Protein AF-A0A2D6F3I8-F1 (afdb_monomer_lite)

pLDDT: mean 81.07, std 12.19, range [37.97, 93.62]

Foldseek 3Di:
DDDDDDLLVVLLVQAAPCSPPDDPVLVVVQSVLSVVVCVVPVDSVLSVPQDDPHHDNGSCVCVDPVNVVSSVVSVVVVVDPDDPPPPDPDDPDDDDPPPDDPDDQPDPVSVVPPDDDDD

Sequence (119 aa):
MKRKKNKYHFLVEKFIKEPKKLKPKDWARETKIAQKLYAKYDSERFWRASLLDFKLNSLAWFLSEEGLEFLETNFLILKLKLPRQKKIKLENRTFGREIKFKKKPKTTLDFLNDKDTVE

Structure (mmCIF, N/CA/C/O backbone):
data_AF-A0A2D6F3I8-F1
#
_entry.id   AF-A0A2D6F3I8-F1
#
loop_
_atom_site.group_PDB
_atom_site.id
_atom_site.type_symbol
_atom_site.label_atom_id
_atom_site.label_alt_id
_atom_site.label_comp_id
_atom_site.label_asym_id
_atom_site.label_entity_id
_atom_site.label_seq_id
_atom_site.pdbx_PDB_ins_code
_atom_site.Cartn_x
_atom_site.Cartn_y
_atom_site.Cartn_z
_atom_site.occupancy
_atom_site.B_iso_or_equiv
_atom_site.auth_seq_id
_atom_site.auth_comp_id
_atom_site.auth_asym_id
_atom_site.auth_atom_id
_atom_site.pdbx_PDB_model_num
ATOM 1 N N . MET A 1 1 ? 17.233 -16.867 15.782 1.00 38.75 1 MET A N 1
ATOM 2 C CA . MET A 1 1 ? 15.895 -16.342 16.152 1.00 38.75 1 MET A CA 1
ATOM 3 C C . MET A 1 1 ? 15.363 -15.428 15.049 1.00 38.75 1 MET A C 1
ATOM 5 O O . MET A 1 1 ? 15.998 -14.423 14.756 1.00 38.75 1 MET A O 1
ATOM 9 N N . LYS A 1 2 ? 14.232 -15.761 14.407 1.00 48.50 2 LYS A N 1
ATOM 10 C CA . LYS A 1 2 ? 13.573 -14.857 13.443 1.00 48.50 2 LYS A CA 1
ATOM 11 C C . LYS A 1 2 ? 12.793 -13.791 14.224 1.00 48.50 2 LYS A C 1
ATOM 13 O O . LYS A 1 2 ? 11.944 -14.138 15.039 1.00 48.50 2 LYS A O 1
ATOM 18 N N . ARG A 1 3 ? 13.100 -12.505 14.014 1.00 59.09 3 ARG A N 1
ATOM 19 C CA . ARG A 1 3 ? 12.396 -11.383 14.663 1.00 59.09 3 ARG A CA 1
ATOM 20 C C . ARG A 1 3 ? 10.920 -11.373 14.245 1.00 59.09 3 ARG A C 1
ATOM 22 O O . ARG A 1 3 ? 10.607 -11.596 13.077 1.00 59.09 3 ARG A O 1
ATOM 29 N N . LYS A 1 4 ? 10.021 -11.102 15.195 1.00 63.00 4 LYS A N 1
ATOM 30 C CA . LYS A 1 4 ? 8.575 -10.965 14.955 1.00 63.00 4 LYS A CA 1
ATOM 31 C C . LYS A 1 4 ? 8.353 -9.791 13.986 1.00 63.00 4 LYS A C 1
ATOM 33 O O . LYS A 1 4 ? 8.798 -8.680 14.269 1.00 63.00 4 LYS A O 1
ATOM 38 N N . LYS A 1 5 ? 7.739 -10.035 12.821 1.00 68.25 5 LYS A N 1
ATOM 39 C CA . LYS A 1 5 ? 7.496 -8.984 11.817 1.00 68.25 5 LYS A CA 1
ATOM 40 C C . LYS A 1 5 ? 6.489 -7.966 12.361 1.00 68.25 5 LYS A C 1
ATOM 42 O O . LYS A 1 5 ? 5.431 -8.342 12.855 1.00 68.25 5 LYS A O 1
ATOM 47 N N . ASN A 1 6 ? 6.834 -6.684 12.274 1.00 81.00 6 ASN A N 1
ATOM 48 C CA . ASN A 1 6 ? 5.982 -5.574 12.703 1.00 81.00 6 ASN A CA 1
ATOM 49 C C . ASN A 1 6 ? 4.922 -5.263 11.622 1.00 81.00 6 ASN A C 1
ATOM 51 O O . ASN A 1 6 ? 5.234 -5.358 10.434 1.00 81.00 6 ASN A O 1
ATOM 55 N N . LYS A 1 7 ? 3.702 -4.842 11.999 1.00 82.38 7 LYS A N 1
ATOM 56 C CA . LYS A 1 7 ? 2.618 -4.494 11.052 1.00 82.38 7 LYS A CA 1
ATOM 57 C C . LYS A 1 7 ? 3.008 -3.387 10.062 1.00 82.38 7 LYS A C 1
ATOM 59 O O . LYS A 1 7 ? 2.566 -3.377 8.918 1.00 82.38 7 LYS A O 1
ATOM 64 N N . TYR A 1 8 ? 3.920 -2.501 10.460 1.00 87.88 8 TYR A N 1
ATOM 65 C CA . TYR A 1 8 ? 4.471 -1.453 9.591 1.00 87.88 8 TYR A CA 1
ATOM 66 C C . TYR A 1 8 ? 5.433 -2.000 8.530 1.00 87.88 8 TYR A C 1
ATOM 68 O O . TYR A 1 8 ? 5.494 -1.491 7.415 1.00 87.88 8 TYR A O 1
ATOM 76 N N . HIS A 1 9 ? 6.149 -3.079 8.854 1.00 88.56 9 HIS A N 1
ATOM 77 C CA . HIS A 1 9 ? 7.081 -3.731 7.935 1.00 88.56 9 HIS A CA 1
ATOM 78 C C . HIS A 1 9 ? 6.340 -4.365 6.749 1.00 88.56 9 HIS A C 1
ATOM 80 O O . HIS A 1 9 ? 6.872 -4.419 5.645 1.00 88.56 9 HIS A O 1
ATOM 86 N N . PHE A 1 10 ? 5.090 -4.792 6.964 1.00 89.81 10 PHE A N 1
ATOM 87 C CA . PHE A 1 10 ? 4.222 -5.311 5.909 1.00 89.81 10 PHE A CA 1
ATOM 88 C C . PHE A 1 10 ? 3.944 -4.269 4.815 1.00 89.81 10 PHE A C 1
ATOM 90 O O . PHE A 1 10 ? 4.043 -4.602 3.638 1.00 89.81 10 PHE A O 1
ATOM 97 N N . LEU A 1 11 ? 3.659 -3.012 5.178 1.00 89.38 11 LEU A N 1
ATOM 98 C CA . LEU A 1 11 ? 3.431 -1.941 4.195 1.00 89.38 11 LEU A CA 1
ATOM 99 C C . LEU A 1 11 ? 4.659 -1.713 3.315 1.00 89.38 11 LEU A C 1
ATOM 101 O O . LEU A 1 11 ? 4.547 -1.623 2.093 1.00 89.38 11 LEU A O 1
ATOM 105 N N . VAL A 1 12 ? 5.830 -1.666 3.949 1.00 89.75 12 VAL A N 1
ATOM 106 C CA . VAL A 1 12 ? 7.105 -1.470 3.258 1.00 89.75 12 VAL A CA 1
ATOM 107 C C . VAL A 1 12 ? 7.384 -2.628 2.299 1.00 89.75 12 VAL A C 1
ATOM 109 O O . VAL A 1 12 ? 7.698 -2.397 1.135 1.00 89.75 12 VAL A O 1
ATOM 112 N N . GLU A 1 13 ? 7.206 -3.875 2.744 1.00 90.00 13 GLU A N 1
ATOM 113 C CA . GLU A 1 13 ? 7.387 -5.055 1.887 1.00 90.00 13 GLU A CA 1
ATOM 114 C C . GLU A 1 13 ? 6.364 -5.122 0.741 1.00 90.00 13 GLU A C 1
ATOM 116 O O . GLU A 1 13 ? 6.687 -5.598 -0.351 1.00 90.00 13 GLU A O 1
ATOM 121 N N . LYS A 1 14 ? 5.132 -4.655 0.971 1.00 89.50 14 LYS A N 1
ATOM 122 C CA . LYS A 1 14 ? 4.053 -4.731 -0.014 1.00 89.50 14 LYS A CA 1
ATOM 123 C C . LYS A 1 14 ? 4.199 -3.693 -1.121 1.00 89.50 14 LYS A C 1
ATOM 125 O O . LYS A 1 14 ? 4.022 -4.051 -2.285 1.00 89.50 14 LYS A O 1
ATOM 130 N N . PHE A 1 15 ? 4.499 -2.441 -0.792 1.00 90.31 15 PHE A N 1
ATOM 131 C CA . PHE A 1 15 ? 4.423 -1.350 -1.765 1.00 90.31 15 PHE A CA 1
ATOM 132 C C . PHE A 1 15 ? 5.776 -0.920 -2.333 1.00 90.31 15 PHE A C 1
ATOM 134 O O . PHE A 1 15 ? 5.804 -0.424 -3.455 1.00 90.31 15 PHE A O 1
ATOM 141 N N . ILE A 1 16 ? 6.897 -1.143 -1.637 1.00 91.88 16 ILE A N 1
ATOM 142 C CA . ILE A 1 16 ? 8.213 -0.701 -2.123 1.00 91.88 16 ILE A CA 1
ATOM 143 C C . ILE A 1 16 ? 8.818 -1.718 -3.101 1.00 91.88 16 ILE A C 1
ATOM 145 O O . ILE A 1 16 ? 8.707 -2.929 -2.907 1.00 91.88 16 ILE A O 1
ATOM 149 N N . LYS A 1 17 ? 9.474 -1.225 -4.162 1.00 88.00 17 LYS A N 1
ATOM 150 C CA . LYS A 1 17 ? 10.081 -2.051 -5.227 1.00 88.00 17 LYS A CA 1
ATOM 151 C C . LYS A 1 17 ? 11.173 -2.989 -4.707 1.00 88.00 17 LYS A C 1
ATOM 153 O O . LYS A 1 17 ? 11.220 -4.149 -5.101 1.00 88.00 17 LYS A O 1
ATOM 158 N N . GLU A 1 18 ? 12.023 -2.508 -3.799 1.00 87.38 18 GLU A N 1
ATOM 159 C CA . GLU A 1 18 ? 13.179 -3.258 -3.289 1.00 87.38 18 GLU A CA 1
ATOM 160 C C . GLU A 1 18 ? 13.396 -3.052 -1.778 1.00 87.38 18 GLU A C 1
ATOM 162 O O . GLU A 1 18 ? 14.366 -2.417 -1.357 1.00 87.38 18 GLU A O 1
ATOM 167 N N . PRO A 1 19 ? 12.540 -3.628 -0.914 1.00 84.12 19 PRO A N 1
ATOM 168 C CA . PRO A 1 19 ? 12.616 -3.394 0.529 1.00 84.12 19 PRO A CA 1
ATOM 169 C C . PRO A 1 19 ? 13.945 -3.872 1.143 1.00 84.12 19 PRO A C 1
ATOM 171 O O . PRO A 1 19 ? 14.434 -3.304 2.114 1.00 84.12 19 PRO A O 1
ATOM 174 N N . LYS A 1 20 ? 14.583 -4.895 0.559 1.00 84.44 20 LYS A N 1
ATOM 175 C CA . LYS A 1 20 ? 15.841 -5.465 1.071 1.00 84.44 20 LYS A CA 1
ATOM 176 C C . LYS A 1 20 ? 17.073 -4.586 0.826 1.00 84.44 20 LYS A C 1
ATOM 178 O O . LYS A 1 20 ? 18.064 -4.772 1.521 1.00 84.44 20 LYS A O 1
ATOM 183 N N . LYS A 1 21 ? 17.028 -3.666 -0.146 1.00 88.00 21 LYS A N 1
ATOM 184 C CA . LYS A 1 21 ? 18.163 -2.784 -0.483 1.00 88.00 21 LYS A CA 1
ATOM 185 C C . LYS A 1 21 ? 18.124 -1.439 0.250 1.00 88.00 21 LYS A C 1
ATOM 187 O O . LYS A 1 21 ? 19.067 -0.659 0.146 1.00 88.00 21 LYS A O 1
ATOM 192 N N . LEU A 1 22 ? 17.048 -1.160 0.987 1.00 85.62 22 LEU A N 1
ATOM 193 C CA . LEU A 1 22 ? 16.905 0.065 1.771 1.00 85.62 22 LEU A CA 1
ATOM 194 C C . LEU A 1 22 ? 17.980 0.145 2.859 1.00 85.62 22 LEU A C 1
ATOM 196 O O . LEU A 1 22 ? 18.211 -0.811 3.604 1.00 85.62 22 LEU A O 1
ATOM 200 N N . LYS A 1 23 ? 18.598 1.322 2.996 1.00 90.06 23 LYS A N 1
ATOM 201 C CA . LYS A 1 23 ? 19.532 1.598 4.091 1.00 90.06 23 LYS A CA 1
ATOM 202 C C . LYS A 1 23 ? 18.764 1.675 5.421 1.00 90.06 23 LYS A C 1
ATOM 204 O O . LYS A 1 23 ? 17.577 2.009 5.424 1.00 90.06 23 LYS A O 1
ATOM 209 N N . PRO A 1 24 ? 19.421 1.458 6.576 1.00 87.00 24 PRO A N 1
ATOM 210 C CA . PRO A 1 24 ? 18.765 1.556 7.885 1.00 87.00 24 PRO A CA 1
ATOM 211 C C . PRO A 1 24 ? 18.047 2.896 8.132 1.00 87.00 24 PRO A C 1
ATOM 213 O O . PRO A 1 24 ? 16.964 2.923 8.715 1.00 87.00 24 PRO A O 1
ATOM 216 N N . LYS A 1 25 ? 18.615 4.009 7.641 1.00 88.50 25 LYS A N 1
ATOM 217 C CA . LYS A 1 25 ? 18.012 5.350 7.729 1.00 88.50 25 LYS A CA 1
ATOM 218 C C . LYS A 1 25 ? 16.691 5.440 6.959 1.00 88.50 25 LYS A C 1
ATOM 220 O O . LYS A 1 25 ? 15.713 5.976 7.479 1.00 88.50 25 LYS A O 1
ATOM 225 N N . ASP A 1 26 ? 16.658 4.885 5.751 1.00 89.00 26 ASP A N 1
ATOM 226 C CA . ASP A 1 26 ? 15.465 4.888 4.907 1.00 89.00 26 ASP A CA 1
ATOM 227 C C . ASP A 1 26 ? 14.392 3.979 5.504 1.00 89.00 26 ASP A C 1
ATOM 229 O O . ASP A 1 26 ? 13.243 4.387 5.619 1.00 89.00 26 ASP A O 1
ATOM 233 N N . TRP A 1 27 ? 14.774 2.811 6.029 1.00 89.94 27 TRP A N 1
ATOM 234 C CA . TRP A 1 27 ? 13.867 1.937 6.779 1.00 89.94 27 TRP A CA 1
ATOM 235 C C . TRP A 1 27 ? 13.172 2.655 7.939 1.00 89.94 27 TRP A C 1
ATOM 237 O O . TRP A 1 27 ? 11.955 2.537 8.099 1.00 89.94 27 TRP A O 1
ATOM 247 N N . ALA A 1 28 ? 13.918 3.419 8.741 1.00 89.44 28 ALA A N 1
ATOM 248 C CA . ALA A 1 28 ? 13.346 4.185 9.846 1.00 89.44 28 ALA A CA 1
ATOM 249 C C . ALA A 1 28 ? 12.366 5.263 9.350 1.00 89.44 28 ALA A C 1
ATOM 251 O O . ALA A 1 28 ? 11.306 5.456 9.952 1.00 89.44 28 ALA A O 1
ATOM 252 N N . ARG A 1 29 ? 12.686 5.934 8.236 1.00 91.81 29 ARG A N 1
ATOM 253 C CA . ARG A 1 29 ? 11.809 6.929 7.602 1.00 91.81 29 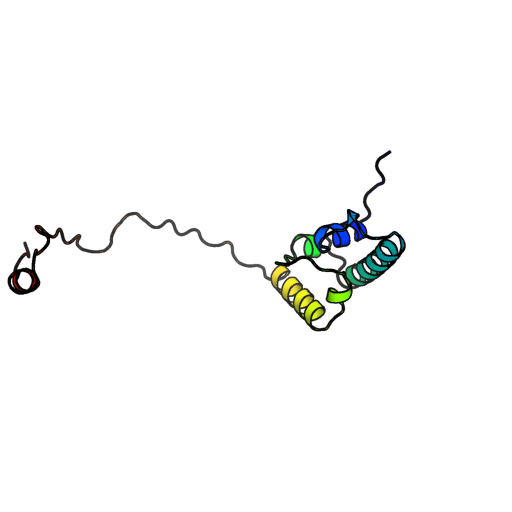ARG A CA 1
ATOM 254 C C . ARG A 1 29 ? 10.515 6.296 7.093 1.00 91.81 29 ARG A C 1
ATOM 256 O O . ARG A 1 29 ? 9.437 6.753 7.464 1.00 91.81 29 ARG A O 1
ATOM 263 N N . GLU A 1 30 ? 10.615 5.230 6.304 1.00 92.38 30 GLU A N 1
ATOM 264 C CA . GLU A 1 30 ? 9.456 4.525 5.745 1.00 92.38 30 GLU A CA 1
ATOM 265 C C . GLU A 1 30 ? 8.580 3.929 6.852 1.00 92.38 30 GLU A C 1
ATOM 267 O O . GLU A 1 30 ? 7.357 4.001 6.783 1.00 92.38 30 GLU A O 1
ATOM 272 N N . THR A 1 31 ? 9.183 3.433 7.936 1.00 91.56 31 THR A N 1
ATOM 273 C CA . THR A 1 31 ? 8.430 2.931 9.095 1.00 91.56 31 THR A CA 1
ATOM 274 C C . THR A 1 31 ? 7.639 4.044 9.788 1.00 91.56 31 THR A C 1
ATOM 276 O O . THR A 1 31 ? 6.490 3.822 10.164 1.00 91.56 31 THR A O 1
ATOM 279 N N . LYS A 1 32 ? 8.201 5.254 9.928 1.00 92.38 32 LYS A N 1
ATOM 280 C CA . LYS A 1 32 ? 7.464 6.410 10.473 1.00 92.38 32 LYS A CA 1
ATOM 281 C C . LYS A 1 32 ? 6.310 6.832 9.563 1.00 92.38 32 LYS A C 1
ATOM 283 O O . LYS A 1 32 ? 5.243 7.182 10.057 1.00 92.38 32 LYS A O 1
ATOM 288 N N . ILE A 1 33 ? 6.498 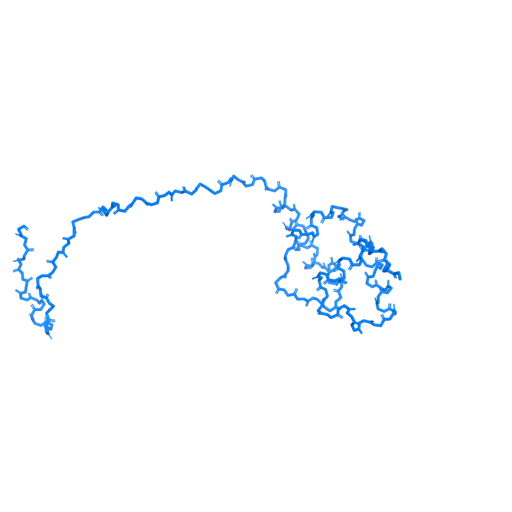6.785 8.244 1.00 93.19 33 ILE A N 1
ATOM 289 C CA . ILE A 1 33 ? 5.423 7.073 7.284 1.00 93.19 33 ILE A CA 1
ATOM 290 C C . ILE A 1 33 ? 4.331 6.004 7.384 1.00 93.19 33 ILE A C 1
ATOM 292 O O . ILE A 1 33 ? 3.160 6.340 7.525 1.00 93.19 33 ILE A O 1
ATOM 296 N N . ALA A 1 34 ? 4.708 4.726 7.421 1.00 92.38 34 ALA A N 1
ATOM 297 C CA . ALA A 1 34 ? 3.782 3.619 7.631 1.00 92.38 34 ALA A CA 1
ATOM 298 C C . ALA A 1 34 ? 2.974 3.783 8.928 1.00 92.38 34 ALA A C 1
ATOM 300 O O . ALA A 1 34 ? 1.769 3.555 8.922 1.00 92.38 34 ALA A O 1
ATOM 301 N N . GLN A 1 35 ? 3.598 4.224 10.025 1.00 92.19 35 GLN A N 1
ATOM 302 C CA . GLN A 1 35 ? 2.888 4.534 11.273 1.00 92.19 35 GLN A CA 1
ATOM 303 C C . GLN A 1 35 ? 1.826 5.622 11.083 1.00 92.19 35 GLN A C 1
ATOM 305 O O . GLN A 1 35 ? 0.699 5.444 11.537 1.00 92.19 35 GLN A O 1
ATOM 310 N N . LYS A 1 36 ? 2.149 6.714 10.376 1.00 92.12 36 LYS A N 1
ATOM 311 C CA . LYS A 1 36 ? 1.174 7.773 10.061 1.00 92.12 36 LYS A CA 1
ATOM 312 C C . LYS A 1 36 ? 0.020 7.256 9.200 1.00 92.12 36 LYS A C 1
ATOM 314 O O . LYS A 1 36 ? -1.132 7.580 9.466 1.00 92.12 36 LYS A O 1
ATOM 319 N N . LEU A 1 37 ? 0.316 6.423 8.203 1.00 91.44 37 LEU A N 1
ATOM 320 C CA . LEU A 1 37 ? -0.700 5.832 7.330 1.00 91.44 37 LEU A CA 1
ATOM 321 C C . LEU A 1 37 ? -1.640 4.896 8.102 1.00 91.44 37 LEU A C 1
ATOM 323 O O . LEU A 1 37 ? -2.855 4.990 7.944 1.00 91.44 37 LEU A O 1
ATOM 327 N N . TYR A 1 38 ? -1.101 4.055 8.990 1.00 90.94 38 TYR A N 1
ATOM 328 C CA . TYR A 1 38 ? -1.910 3.208 9.873 1.00 90.94 38 TYR A CA 1
ATOM 329 C C . TYR A 1 38 ? -2.720 4.008 10.896 1.00 90.94 38 TYR A C 1
ATOM 331 O O . TYR A 1 38 ? -3.802 3.571 11.265 1.00 90.94 38 TYR A O 1
ATOM 339 N N . ALA A 1 39 ? -2.243 5.174 11.341 1.00 90.00 39 ALA A N 1
ATOM 340 C CA . ALA A 1 39 ? -3.033 6.043 12.212 1.00 90.00 39 ALA A CA 1
ATOM 341 C C . ALA A 1 39 ? -4.285 6.590 11.501 1.00 90.00 39 ALA A C 1
ATOM 343 O O . ALA A 1 39 ? -5.321 6.751 12.139 1.00 90.00 39 ALA A O 1
ATOM 344 N N . LYS A 1 40 ? -4.211 6.841 10.184 1.00 86.88 40 LYS A N 1
ATOM 345 C CA . LYS A 1 40 ? -5.360 7.292 9.378 1.00 86.88 40 LYS A CA 1
ATOM 346 C C . LYS A 1 40 ? -6.271 6.132 8.955 1.00 86.88 40 LYS A C 1
ATOM 348 O O . LYS A 1 40 ? -7.489 6.272 8.968 1.00 86.88 40 LYS A O 1
ATOM 353 N N . TYR A 1 41 ? -5.689 4.980 8.621 1.00 86.62 41 TYR A N 1
ATOM 354 C CA . TYR A 1 41 ? -6.409 3.772 8.213 1.00 86.62 41 TYR A CA 1
ATOM 355 C C . TYR A 1 41 ? -5.872 2.551 8.979 1.00 86.62 41 TYR A C 1
ATOM 357 O O . TYR A 1 41 ? -4.963 1.864 8.513 1.00 86.62 41 TYR A O 1
ATOM 365 N N . ASP A 1 42 ? -6.435 2.253 10.154 1.00 84.25 42 ASP A N 1
ATOM 366 C CA . ASP A 1 42 ? -5.913 1.185 11.037 1.00 84.25 42 ASP A CA 1
ATOM 367 C C . ASP A 1 42 ? -6.263 -0.239 10.562 1.00 84.25 42 ASP A C 1
ATOM 369 O O . ASP A 1 42 ? -5.703 -1.236 11.017 1.00 84.25 42 ASP A O 1
ATOM 373 N N . SER A 1 43 ? -7.168 -0.366 9.589 1.00 85.06 43 SER A N 1
ATOM 374 C CA . SER A 1 43 ? -7.587 -1.672 9.086 1.00 85.06 43 SER A CA 1
ATOM 375 C C . SER A 1 43 ? -6.467 -2.358 8.298 1.00 85.06 43 SER A C 1
ATOM 377 O O . SER A 1 43 ? -6.201 -2.045 7.141 1.00 85.06 43 SER A O 1
ATOM 379 N N . GLU A 1 44 ? -5.847 -3.387 8.877 1.00 84.44 44 GLU A N 1
ATOM 380 C CA . GLU A 1 44 ? -4.886 -4.229 8.148 1.00 84.44 44 GLU A CA 1
ATOM 381 C C . GLU A 1 44 ? -5.539 -4.915 6.934 1.00 84.44 44 GLU A C 1
ATOM 383 O O . GLU A 1 44 ? -4.902 -5.124 5.901 1.00 84.44 44 GLU A O 1
ATOM 388 N N . ARG A 1 45 ? -6.841 -5.225 7.024 1.00 84.44 45 ARG A N 1
ATOM 389 C CA . ARG A 1 45 ? -7.613 -5.783 5.903 1.00 84.44 45 ARG A CA 1
ATOM 390 C C . ARG A 1 45 ? -7.658 -4.823 4.719 1.00 84.44 45 ARG A C 1
ATOM 392 O O . ARG A 1 45 ? -7.529 -5.288 3.591 1.00 84.44 45 ARG A O 1
ATOM 399 N N . PHE A 1 46 ? -7.789 -3.520 4.982 1.00 89.50 46 PHE A N 1
ATOM 400 C CA . PHE A 1 46 ? -7.725 -2.491 3.948 1.00 89.50 46 PHE A CA 1
ATOM 401 C C . PHE A 1 46 ? -6.387 -2.575 3.218 1.00 89.50 46 PHE A C 1
ATOM 403 O O . PHE A 1 46 ? -6.362 -2.887 2.034 1.00 89.50 46 PHE A O 1
ATOM 410 N N . TRP A 1 47 ? -5.275 -2.476 3.948 1.00 88.94 47 TRP A N 1
ATOM 411 C CA . TRP A 1 47 ? -3.943 -2.509 3.345 1.00 88.94 47 TRP A CA 1
ATOM 412 C C . TRP A 1 47 ? -3.615 -3.822 2.643 1.00 88.94 47 TRP A C 1
ATOM 414 O O . TRP A 1 47 ? -2.824 -3.823 1.705 1.00 88.94 47 TRP A O 1
ATOM 424 N N . ARG A 1 48 ? -4.199 -4.950 3.063 1.00 87.19 48 ARG A N 1
ATOM 425 C CA . ARG A 1 48 ? -4.076 -6.237 2.361 1.00 87.19 48 ARG A CA 1
ATOM 426 C C . ARG A 1 48 ? -4.864 -6.265 1.055 1.00 87.19 48 ARG A C 1
ATOM 428 O O . ARG A 1 48 ? -4.340 -6.809 0.086 1.00 87.19 48 ARG A O 1
ATOM 435 N N . ALA A 1 49 ? -6.045 -5.659 1.019 1.00 86.25 49 ALA A N 1
ATOM 436 C CA . ALA A 1 49 ? -6.909 -5.630 -0.154 1.00 86.25 49 ALA A CA 1
ATOM 437 C C . ALA A 1 49 ? -6.567 -4.513 -1.154 1.00 86.25 49 ALA A C 1
ATOM 439 O O . ALA A 1 49 ? -6.835 -4.685 -2.336 1.00 86.25 49 ALA A O 1
ATOM 440 N N . SER A 1 50 ? -5.933 -3.417 -0.723 1.00 87.06 50 SER A N 1
ATOM 441 C CA . SER A 1 50 ? -5.473 -2.358 -1.630 1.00 87.06 50 SER A CA 1
ATOM 442 C C . SER A 1 50 ? -4.467 -2.923 -2.632 1.00 87.06 50 SER A C 1
ATOM 444 O O . SER A 1 50 ? -3.445 -3.492 -2.234 1.00 87.06 50 SER A O 1
ATOM 446 N N . LEU A 1 51 ? -4.735 -2.766 -3.923 1.00 84.31 51 LEU A N 1
ATOM 447 C CA . LEU A 1 51 ? -3.847 -3.193 -4.999 1.00 84.31 51 LEU A CA 1
ATOM 448 C C . LEU A 1 51 ? -3.316 -1.957 -5.711 1.00 84.31 51 LEU A C 1
ATOM 450 O O . LEU A 1 51 ? -4.077 -1.058 -6.049 1.00 84.31 51 LEU A O 1
ATOM 454 N N . LEU A 1 52 ? -2.000 -1.917 -5.884 1.00 87.75 52 LEU A N 1
ATOM 455 C CA . LEU A 1 52 ? -1.318 -0.897 -6.662 1.00 87.75 52 LEU A CA 1
ATOM 456 C C . LEU A 1 52 ? -0.601 -1.626 -7.794 1.00 87.75 52 LEU A C 1
ATOM 458 O O . LEU A 1 52 ? 0.153 -2.567 -7.528 1.00 87.75 52 LEU A O 1
ATOM 462 N N . ASP A 1 53 ? -0.845 -1.204 -9.030 1.00 86.44 53 ASP A N 1
ATOM 463 C CA . ASP A 1 53 ? -0.322 -1.880 -10.226 1.00 86.44 53 ASP A CA 1
ATOM 464 C C . ASP A 1 53 ? 1.195 -1.718 -10.383 1.00 86.44 53 ASP A C 1
ATOM 466 O O . ASP A 1 53 ? 1.846 -2.434 -11.142 1.00 86.44 53 ASP A O 1
ATOM 470 N N . PHE A 1 54 ? 1.784 -0.796 -9.624 1.00 88.75 54 PHE A N 1
ATOM 471 C CA . PHE A 1 54 ? 3.207 -0.516 -9.622 1.00 88.75 54 PHE A CA 1
ATOM 472 C C . PHE A 1 54 ? 3.786 -0.557 -8.209 1.00 88.75 54 PHE A C 1
ATOM 474 O O . PHE A 1 54 ? 3.089 -0.540 -7.193 1.00 88.75 54 PHE A O 1
ATOM 481 N N . LYS A 1 55 ? 5.115 -0.626 -8.149 1.00 89.81 55 LYS A N 1
ATOM 482 C CA . LYS A 1 55 ? 5.875 -0.542 -6.904 1.00 89.81 55 LYS A CA 1
ATOM 483 C C . LYS A 1 55 ? 6.427 0.865 -6.727 1.00 89.81 55 LYS A C 1
ATOM 485 O O . LYS A 1 55 ? 6.979 1.439 -7.661 1.00 89.81 55 LYS A O 1
ATOM 490 N N . LEU A 1 56 ? 6.322 1.380 -5.512 1.00 90.62 56 LEU A N 1
ATOM 491 C CA . LEU A 1 56 ? 6.756 2.715 -5.134 1.00 90.62 56 LEU A CA 1
ATOM 492 C C . LEU A 1 56 ? 8.243 2.750 -4.764 1.00 90.62 56 LEU A C 1
ATOM 494 O O . LEU A 1 56 ? 8.824 1.759 -4.310 1.00 90.62 56 LEU A O 1
ATOM 498 N N . ASN A 1 57 ? 8.834 3.937 -4.896 1.00 88.56 57 ASN A N 1
ATOM 499 C CA . ASN A 1 57 ? 10.157 4.241 -4.347 1.00 88.56 57 ASN A CA 1
ATOM 500 C C . ASN A 1 57 ? 10.088 4.564 -2.842 1.00 88.56 57 ASN A C 1
ATOM 502 O O . ASN A 1 57 ? 11.034 4.293 -2.109 1.00 88.56 57 ASN A O 1
ATOM 506 N N . SER A 1 58 ? 8.969 5.133 -2.378 1.00 90.94 58 SER A N 1
ATOM 507 C CA . SER A 1 58 ? 8.719 5.482 -0.976 1.00 90.94 58 SER A CA 1
ATOM 508 C C . SER A 1 58 ? 7.220 5.471 -0.679 1.00 90.94 58 SER A C 1
ATOM 510 O O . SER A 1 58 ? 6.409 5.809 -1.542 1.00 90.94 58 SER A O 1
ATOM 512 N N . LEU A 1 59 ? 6.854 5.144 0.561 1.00 92.00 59 LEU A N 1
ATOM 513 C CA . LEU A 1 59 ? 5.489 5.275 1.072 1.00 92.00 59 LEU A CA 1
ATOM 514 C C . LEU A 1 59 ? 5.046 6.739 1.190 1.00 92.00 59 LEU A C 1
ATOM 516 O O . LEU A 1 59 ? 3.861 6.989 1.382 1.00 92.00 59 LEU A O 1
ATOM 520 N N . ALA A 1 60 ? 5.964 7.703 1.060 1.00 91.75 60 ALA A N 1
ATOM 521 C CA . ALA A 1 60 ? 5.634 9.126 1.032 1.00 91.75 60 ALA A CA 1
ATOM 522 C C . ALA A 1 60 ? 4.647 9.489 -0.089 1.00 91.75 60 ALA A C 1
ATOM 524 O O . ALA A 1 60 ? 3.908 10.452 0.068 1.00 91.75 60 ALA A O 1
ATOM 525 N N . TRP A 1 61 ? 4.589 8.707 -1.174 1.00 93.62 61 TRP A N 1
ATOM 526 C CA . TRP A 1 61 ? 3.602 8.910 -2.238 1.00 93.62 61 TRP A CA 1
ATOM 527 C C . TRP A 1 61 ? 2.162 8.827 -1.714 1.00 93.62 61 TRP A C 1
ATOM 529 O O . TRP A 1 61 ? 1.325 9.607 -2.124 1.00 93.62 61 TRP A O 1
ATOM 539 N N . PHE A 1 62 ? 1.873 7.994 -0.711 1.00 91.88 62 PHE A N 1
ATOM 540 C CA . PHE A 1 62 ? 0.538 7.952 -0.095 1.00 91.88 62 PHE A CA 1
ATOM 541 C C . PHE A 1 62 ? 0.149 9.229 0.668 1.00 91.88 62 PHE A C 1
ATOM 543 O O . PHE A 1 62 ? -0.996 9.360 1.093 1.00 91.88 62 PHE A O 1
ATOM 550 N N . LEU A 1 63 ? 1.103 10.135 0.902 1.00 90.50 63 LEU A N 1
ATOM 551 C CA . LEU A 1 63 ? 0.865 11.433 1.528 1.00 90.50 63 LEU A CA 1
ATOM 552 C C . LEU A 1 63 ? 0.692 12.561 0.501 1.00 90.50 63 LEU A C 1
ATOM 554 O O . LEU A 1 63 ? 0.373 13.672 0.916 1.00 90.50 63 LEU A O 1
ATOM 558 N N . SER A 1 64 ? 0.925 12.310 -0.794 1.00 92.88 64 SER A N 1
ATOM 559 C CA . SER A 1 64 ? 0.574 13.270 -1.844 1.00 92.88 64 SER A CA 1
ATOM 560 C C . SER A 1 64 ? -0.936 13.273 -2.083 1.00 92.88 64 SER A C 1
ATOM 562 O O . SER A 1 64 ? -1.638 12.355 -1.660 1.00 92.88 64 SER A O 1
ATOM 564 N N . GLU A 1 65 ? -1.435 14.293 -2.778 1.00 92.56 65 GLU A N 1
ATOM 565 C CA . GLU A 1 65 ? -2.852 14.405 -3.150 1.00 92.56 65 GLU A CA 1
ATOM 566 C C . GLU A 1 65 ? -3.327 13.168 -3.930 1.00 92.56 65 GLU A C 1
ATOM 568 O O . GLU A 1 65 ? -4.281 12.517 -3.511 1.00 92.56 65 GLU A O 1
ATOM 573 N N . GLU A 1 66 ? -2.577 12.742 -4.953 1.00 90.25 66 GLU A N 1
ATOM 574 C CA . GLU A 1 66 ? -2.851 11.511 -5.716 1.00 90.25 66 GLU A CA 1
ATOM 575 C C . GLU A 1 66 ? -2.927 10.263 -4.823 1.00 90.25 66 GLU A C 1
ATOM 577 O O . GLU A 1 66 ? -3.805 9.408 -4.965 1.00 90.25 66 GLU A O 1
ATOM 582 N N . GLY A 1 67 ? -1.990 10.142 -3.878 1.00 90.88 67 GLY A N 1
ATOM 583 C CA . GLY A 1 67 ? -1.955 9.021 -2.951 1.00 90.88 67 GLY A CA 1
ATOM 584 C C . GLY A 1 67 ? -3.143 9.022 -1.992 1.00 90.88 67 GLY A C 1
ATOM 585 O O . GLY A 1 67 ? -3.661 7.957 -1.652 1.00 90.88 67 GLY A O 1
ATOM 586 N N . LEU A 1 68 ? -3.598 10.203 -1.575 1.00 91.81 68 LEU A N 1
ATOM 587 C CA . LEU A 1 68 ? -4.776 10.367 -0.730 1.00 91.81 68 LEU A CA 1
ATOM 588 C C . LEU A 1 68 ? -6.059 10.006 -1.482 1.00 91.81 68 LEU A C 1
ATOM 590 O O . LEU A 1 68 ? -6.843 9.212 -0.962 1.00 91.81 68 LEU A O 1
ATOM 594 N N . GLU A 1 69 ? -6.231 10.490 -2.711 1.00 92.69 69 GLU A N 1
ATOM 595 C CA . GLU A 1 69 ? -7.364 10.126 -3.572 1.00 92.69 69 GLU A CA 1
ATOM 596 C C . GLU A 1 69 ? -7.425 8.614 -3.816 1.00 92.69 69 GLU A C 1
ATOM 598 O O . GLU A 1 69 ? -8.491 7.991 -3.727 1.00 92.69 69 GLU A O 1
ATOM 603 N N . PHE A 1 70 ? -6.269 7.984 -4.049 1.00 91.94 70 PHE A N 1
ATOM 604 C CA . PHE A 1 70 ? -6.169 6.532 -4.167 1.00 91.94 70 PHE A CA 1
ATOM 605 C C . PHE A 1 70 ? -6.639 5.822 -2.890 1.00 91.94 70 PHE A C 1
ATOM 607 O O . PHE A 1 70 ? -7.379 4.834 -2.961 1.00 91.94 70 PHE A O 1
ATOM 614 N N . LEU A 1 71 ? -6.220 6.293 -1.712 1.00 91.44 71 LEU A N 1
ATOM 615 C CA . LEU A 1 71 ? -6.618 5.694 -0.437 1.00 91.44 71 LEU A CA 1
ATOM 616 C C . LEU A 1 71 ? -8.118 5.839 -0.183 1.00 91.44 71 LEU A C 1
ATOM 618 O O . LEU A 1 71 ? -8.758 4.872 0.234 1.00 91.44 71 LEU A O 1
ATOM 622 N N . GLU A 1 72 ? -8.684 7.008 -0.467 1.00 90.19 72 GLU A N 1
ATOM 623 C CA . GLU A 1 72 ? -10.114 7.276 -0.319 1.00 90.19 72 GLU A CA 1
ATOM 624 C C . GLU A 1 72 ? -10.947 6.411 -1.262 1.00 90.19 72 GLU A C 1
ATOM 626 O O . GLU A 1 72 ? -11.881 5.736 -0.821 1.00 90.19 72 GLU A O 1
ATOM 631 N N . THR A 1 73 ? -10.546 6.324 -2.529 1.00 89.50 73 THR A N 1
ATOM 632 C CA . THR A 1 73 ? -11.213 5.483 -3.528 1.00 89.50 73 THR A CA 1
ATOM 633 C C . THR A 1 73 ? -11.196 4.013 -3.113 1.00 89.50 73 THR A C 1
ATOM 635 O O . THR A 1 73 ? -12.238 3.356 -3.083 1.00 89.50 73 THR A O 1
ATOM 638 N N . ASN A 1 74 ? -10.037 3.488 -2.701 1.00 88.38 74 ASN A N 1
ATOM 639 C CA . ASN A 1 74 ? -9.935 2.110 -2.212 1.00 88.38 74 ASN A CA 1
ATOM 640 C C . ASN A 1 74 ? -10.769 1.873 -0.952 1.00 88.38 74 ASN A C 1
ATOM 642 O O . ASN A 1 74 ? -11.321 0.787 -0.762 1.00 88.38 74 ASN A O 1
ATOM 646 N N . PHE A 1 75 ? -10.864 2.872 -0.076 1.00 88.12 75 PHE A N 1
ATOM 647 C CA . PHE A 1 75 ? -11.627 2.755 1.159 1.00 88.12 75 PHE A CA 1
ATOM 648 C C . PHE A 1 75 ? -13.123 2.665 0.859 1.00 88.12 75 PHE A C 1
ATOM 650 O O . PHE A 1 75 ? -13.821 1.818 1.423 1.00 88.12 75 PHE A O 1
ATOM 657 N N . LEU A 1 76 ? -13.601 3.477 -0.085 1.00 86.75 76 LEU A N 1
ATOM 658 C CA . LEU A 1 76 ? -14.969 3.418 -0.588 1.00 86.75 76 LEU A CA 1
ATOM 659 C C . LEU A 1 76 ? -15.258 2.072 -1.258 1.00 86.75 76 LEU A C 1
ATOM 661 O O . LEU A 1 76 ? -16.253 1.435 -0.914 1.00 86.75 76 LEU A O 1
ATOM 665 N N . ILE A 1 77 ? -14.362 1.588 -2.125 1.00 85.25 77 ILE A N 1
ATOM 666 C CA . ILE A 1 77 ? -14.492 0.277 -2.783 1.00 85.25 77 ILE A CA 1
ATOM 667 C C . ILE A 1 77 ? -14.623 -0.848 -1.754 1.00 85.25 77 ILE A C 1
ATOM 669 O O . ILE A 1 77 ? -15.480 -1.716 -1.892 1.00 85.25 77 ILE A O 1
ATOM 673 N N . LEU A 1 78 ? -13.825 -0.822 -0.687 1.00 83.75 78 LEU A N 1
ATOM 674 C CA . LEU A 1 78 ? -13.893 -1.841 0.362 1.00 83.75 78 LEU A CA 1
ATOM 675 C C . LEU A 1 78 ? -15.168 -1.772 1.201 1.00 83.75 78 LEU A C 1
ATOM 677 O O . LEU A 1 78 ? -15.605 -2.789 1.744 1.00 83.75 78 LEU A O 1
ATOM 681 N N . LYS A 1 79 ? -15.768 -0.587 1.317 1.00 83.88 79 LYS A N 1
ATOM 682 C CA . LYS A 1 79 ? -17.051 -0.398 1.995 1.00 83.88 79 LYS A CA 1
ATOM 683 C C . LYS A 1 79 ? -18.231 -0.841 1.123 1.00 83.88 79 LYS A C 1
ATOM 685 O O . LYS A 1 79 ? -19.275 -1.209 1.668 1.00 83.88 79 LYS A O 1
ATOM 690 N N . LEU A 1 80 ? -18.084 -0.833 -0.205 1.00 84.69 80 LEU A N 1
ATOM 691 C CA . LEU A 1 80 ? -19.124 -1.269 -1.135 1.00 84.69 80 LEU A CA 1
ATOM 692 C C . LEU A 1 80 ? -19.388 -2.775 -0.988 1.00 84.69 80 LEU A C 1
ATOM 694 O O . LEU A 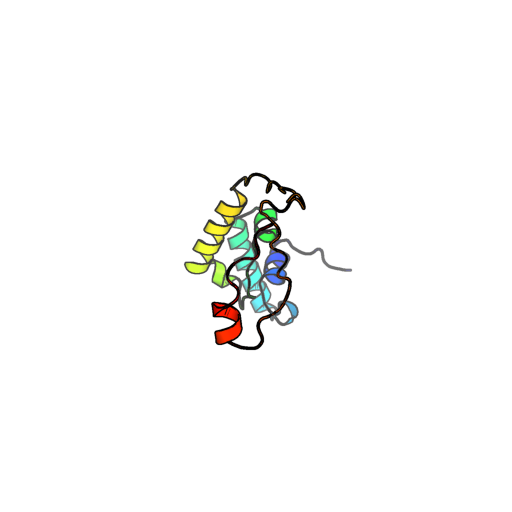1 80 ? -18.570 -3.629 -1.325 1.00 84.69 80 LEU A O 1
ATOM 698 N N . LYS A 1 81 ? -20.591 -3.118 -0.518 1.00 75.94 81 LYS A N 1
ATOM 699 C CA . LYS A 1 81 ? -21.097 -4.496 -0.515 1.00 75.94 81 LYS A CA 1
ATOM 700 C C . LYS A 1 81 ? -21.640 -4.833 -1.902 1.00 75.94 81 LYS A C 1
ATOM 702 O O . LYS A 1 81 ? -22.842 -4.745 -2.140 1.00 75.94 81 LYS A O 1
ATOM 707 N N . LEU A 1 82 ? -20.752 -5.196 -2.822 1.00 75.56 82 LEU A N 1
ATOM 708 C CA . LEU A 1 82 ? -21.157 -5.646 -4.153 1.00 75.56 82 LEU A CA 1
ATOM 709 C C . LEU A 1 82 ? -21.902 -6.990 -4.043 1.00 75.56 82 LEU A C 1
ATOM 711 O O . LEU A 1 82 ? -21.418 -7.905 -3.363 1.00 75.56 82 LEU A O 1
ATOM 715 N N . PRO A 1 83 ? -23.072 -7.146 -4.690 1.00 78.88 83 PRO A N 1
ATOM 716 C CA . PRO A 1 83 ? -23.730 -8.441 -4.761 1.00 78.88 83 PRO A CA 1
ATOM 717 C C . PRO A 1 83 ? -22.815 -9.426 -5.495 1.00 78.88 83 PRO A C 1
ATOM 719 O O . PRO A 1 83 ? -22.106 -9.061 -6.435 1.00 78.88 83 PRO A O 1
ATOM 722 N N . ARG A 1 84 ? -22.820 -10.693 -5.068 1.00 77.12 84 ARG A N 1
ATOM 723 C CA . ARG A 1 84 ? -22.048 -11.739 -5.751 1.00 77.12 84 ARG A CA 1
ATOM 724 C C . ARG A 1 84 ? -22.444 -11.763 -7.226 1.00 77.12 84 ARG A C 1
ATOM 726 O O . ARG A 1 84 ? -23.635 -11.792 -7.535 1.00 77.12 84 ARG A O 1
ATOM 733 N N . GLN A 1 85 ? -21.451 -11.774 -8.116 1.00 79.44 85 GLN A N 1
ATOM 734 C CA . GLN A 1 85 ? -21.689 -11.927 -9.549 1.00 79.44 85 GLN A CA 1
ATOM 735 C C . GLN A 1 85 ? -22.540 -13.178 -9.776 1.00 79.44 85 GLN A C 1
ATOM 737 O O . GLN A 1 85 ? -22.138 -14.294 -9.427 1.00 79.44 85 GLN A O 1
ATOM 742 N N . LYS A 1 86 ? -23.739 -12.989 -10.331 1.00 79.69 86 LYS A N 1
ATOM 743 C CA . LYS A 1 86 ? -24.585 -14.102 -10.751 1.00 79.69 86 LYS A CA 1
ATOM 744 C C . LYS A 1 86 ? -23.875 -14.773 -11.919 1.00 79.69 86 LYS A C 1
ATOM 746 O O . LYS A 1 86 ? -23.808 -14.213 -13.009 1.00 79.69 86 LYS A O 1
ATOM 751 N N . LYS A 1 87 ? -23.322 -15.963 -11.684 1.00 79.81 87 LYS A N 1
ATOM 752 C CA . LYS A 1 87 ? -22.824 -16.820 -12.761 1.00 79.81 87 LYS A CA 1
ATOM 753 C C . LYS A 1 87 ? -24.036 -17.341 -13.523 1.00 79.81 87 LYS A C 1
ATOM 755 O O . LYS A 1 87 ? -24.617 -18.354 -13.145 1.00 79.81 87 LYS A O 1
ATOM 760 N N . ILE A 1 88 ? -24.451 -16.608 -14.550 1.00 81.56 88 ILE A N 1
ATOM 761 C CA . ILE A 1 88 ? -25.449 -17.092 -15.497 1.00 81.56 88 ILE A CA 1
ATOM 762 C C . ILE A 1 88 ? -24.737 -18.157 -16.327 1.00 81.56 88 ILE A C 1
ATOM 764 O O . ILE A 1 88 ? -23.778 -17.857 -17.037 1.00 81.56 88 ILE A O 1
ATOM 768 N N . LYS A 1 89 ? -25.145 -19.419 -16.171 1.00 78.88 89 LYS A N 1
ATOM 769 C CA . LYS A 1 89 ? -24.703 -20.478 -17.077 1.00 78.88 89 LYS A CA 1
ATOM 770 C C . LYS A 1 89 ? -25.323 -20.163 -18.432 1.00 78.88 89 LYS A C 1
ATOM 772 O O . LYS A 1 89 ? -26.544 -20.141 -18.541 1.00 78.88 89 LYS A O 1
ATOM 777 N N . LEU A 1 90 ? -24.490 -19.874 -19.426 1.00 77.88 90 LEU A N 1
ATOM 778 C CA . LEU A 1 90 ? -24.957 -19.820 -20.803 1.00 77.88 90 LEU A CA 1
ATOM 779 C C . LEU A 1 90 ? -25.391 -21.242 -21.172 1.00 77.88 90 LEU A C 1
ATOM 781 O O . LEU A 1 90 ? -24.609 -22.183 -21.034 1.00 77.88 90 LEU A O 1
ATOM 785 N N . GLU A 1 91 ? -26.652 -21.415 -21.550 1.00 73.31 91 GLU A N 1
ATOM 786 C CA . GLU A 1 91 ? -27.102 -22.668 -22.144 1.00 73.31 91 GLU A CA 1
ATOM 787 C C . GLU A 1 91 ? -26.463 -22.795 -23.531 1.00 73.31 91 GLU A C 1
ATOM 789 O O . GLU A 1 91 ? -26.411 -21.824 -24.283 1.00 73.31 91 GLU A O 1
ATOM 794 N N . ASN A 1 92 ? -26.026 -23.998 -23.910 1.00 66.44 92 ASN A N 1
ATOM 795 C CA . ASN A 1 92 ? -25.505 -24.290 -25.257 1.00 66.44 92 ASN A CA 1
ATOM 796 C C . ASN A 1 92 ? -26.579 -24.190 -26.358 1.00 66.44 92 ASN A C 1
ATOM 798 O O . ASN A 1 92 ? -26.347 -24.589 -27.497 1.00 66.44 92 ASN A O 1
ATOM 802 N N . ARG A 1 93 ? -27.780 -23.716 -26.021 1.00 64.06 93 ARG A N 1
ATOM 803 C CA . ARG A 1 93 ? -28.883 -23.577 -26.955 1.00 64.06 93 ARG A CA 1
ATOM 804 C C . ARG A 1 93 ? -28.618 -22.349 -27.819 1.00 64.06 93 ARG A C 1
ATOM 806 O O . ARG A 1 93 ? -28.794 -21.214 -27.384 1.00 64.06 93 ARG A O 1
ATOM 813 N N . THR A 1 94 ? -28.179 -22.584 -29.046 1.00 63.88 94 THR A N 1
ATOM 814 C CA . THR A 1 94 ? -28.132 -21.553 -30.077 1.00 63.88 94 THR A CA 1
ATOM 815 C C . THR A 1 94 ? -29.566 -21.105 -30.367 1.00 63.88 94 THR A C 1
ATOM 817 O O . THR A 1 94 ? -30.435 -21.902 -30.718 1.00 63.88 94 THR A O 1
ATOM 820 N N . PHE A 1 95 ? -29.855 -19.821 -30.162 1.00 63.41 95 PHE A N 1
ATOM 821 C CA . PHE A 1 95 ? -31.095 -19.214 -30.637 1.00 63.41 95 PHE A CA 1
ATOM 822 C C . PHE A 1 95 ? -30.829 -18.65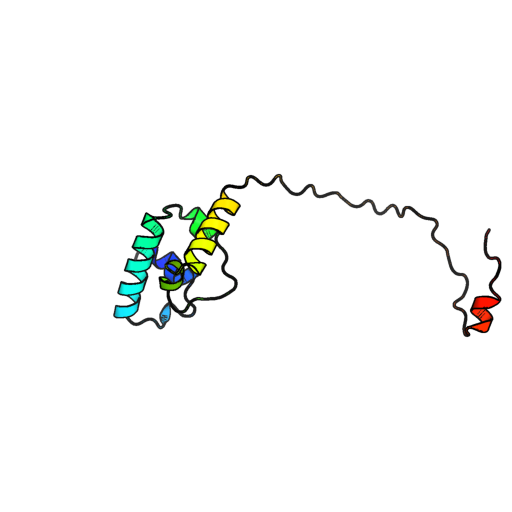1 -32.033 1.00 63.41 95 PHE A C 1
ATOM 824 O O . PHE A 1 95 ? -30.156 -17.637 -32.188 1.00 63.41 95 PHE A O 1
ATOM 831 N N . GLY A 1 96 ? -31.317 -19.360 -33.049 1.00 66.19 96 GLY A N 1
ATOM 832 C CA . GLY A 1 96 ? -31.145 -19.027 -34.462 1.00 66.19 96 GLY A CA 1
ATOM 833 C C . GLY A 1 96 ? -31.209 -20.285 -35.324 1.00 66.19 96 GLY A C 1
ATOM 834 O O . GLY A 1 96 ? -30.927 -21.381 -34.846 1.00 66.19 96 GLY A O 1
ATOM 835 N N . ARG A 1 97 ? -31.601 -20.155 -36.596 1.00 67.12 97 ARG A N 1
ATOM 836 C CA . ARG A 1 97 ? -31.459 -21.260 -37.553 1.00 67.12 97 ARG A CA 1
ATOM 837 C C . ARG A 1 97 ? -29.977 -21.378 -37.902 1.00 67.12 97 ARG A C 1
ATOM 839 O O . ARG A 1 97 ? -29.393 -20.407 -38.379 1.00 67.12 97 ARG A O 1
ATOM 846 N N . GLU A 1 98 ? -29.368 -22.539 -37.672 1.00 66.75 98 GLU A N 1
ATOM 847 C CA . GLU A 1 98 ? -28.053 -22.836 -38.245 1.00 66.75 98 GLU A CA 1
ATOM 848 C C . GLU A 1 98 ? -28.190 -22.888 -39.769 1.00 66.75 98 GLU A C 1
ATOM 850 O O . GLU A 1 98 ? -28.697 -23.858 -40.331 1.00 66.75 98 GLU A O 1
ATOM 855 N N . ILE A 1 99 ? -27.756 -21.825 -40.445 1.00 71.56 99 ILE A N 1
ATOM 856 C CA . ILE A 1 99 ? -27.693 -21.799 -41.904 1.00 71.56 99 ILE A CA 1
ATOM 857 C C . ILE A 1 99 ? -26.477 -22.633 -42.310 1.00 71.56 99 ILE A C 1
ATOM 859 O O . ILE A 1 99 ? -25.330 -22.194 -42.208 1.00 71.56 99 ILE A O 1
ATOM 863 N N . LYS A 1 100 ? -26.720 -23.872 -42.744 1.00 66.25 100 LYS A N 1
ATOM 864 C CA . LYS A 1 100 ? -25.683 -24.718 -43.338 1.00 66.25 100 LYS A CA 1
ATOM 865 C C . LYS A 1 100 ? -25.444 -24.262 -44.775 1.00 66.25 100 LYS A C 1
ATOM 867 O O . LYS A 1 100 ? -26.188 -24.632 -45.679 1.00 66.25 100 LYS A O 1
ATOM 872 N N . PHE A 1 101 ? -24.395 -23.473 -44.993 1.00 65.62 101 PHE A N 1
ATOM 873 C CA . PHE A 1 101 ? -23.946 -23.130 -46.342 1.00 65.62 101 PHE A CA 1
ATOM 874 C C . PHE A 1 101 ? -23.423 -24.391 -47.043 1.00 65.62 101 PHE A C 1
ATOM 876 O O . PHE A 1 101 ? -22.457 -25.003 -46.585 1.00 65.62 101 PHE A O 1
ATOM 883 N N . LYS A 1 102 ? -24.066 -24.802 -48.145 1.00 66.12 102 LYS A N 1
ATOM 884 C CA . LYS A 1 102 ? -23.698 -26.028 -48.877 1.00 66.12 102 LYS A CA 1
ATOM 885 C C . LYS A 1 102 ? -22.332 -25.911 -49.569 1.00 66.12 102 LYS A C 1
ATOM 887 O O . LYS A 1 102 ? -21.669 -26.932 -49.743 1.00 66.12 102 LYS A O 1
ATOM 892 N N . LYS A 1 103 ? -21.892 -24.706 -49.963 1.00 66.12 103 LYS A N 1
ATOM 893 C CA . LYS A 1 103 ? -20.618 -24.469 -50.670 1.00 66.12 103 LYS A CA 1
ATOM 894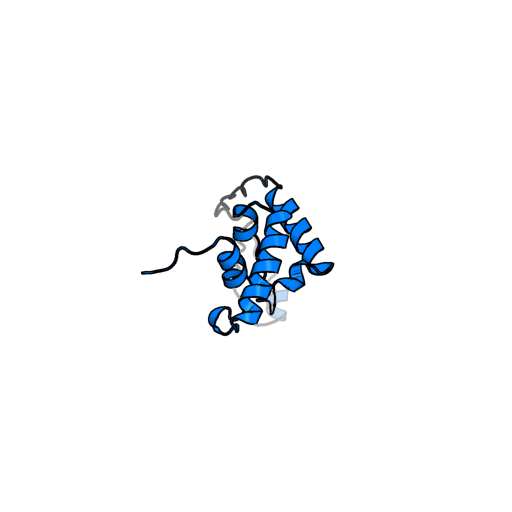 C C . LYS A 1 103 ? -20.048 -23.087 -50.341 1.00 66.12 103 LYS A C 1
ATOM 896 O O . LYS A 1 103 ? -20.793 -22.154 -50.067 1.00 66.12 103 LYS A O 1
ATOM 901 N N . LYS A 1 104 ? -18.716 -22.960 -50.363 1.00 68.94 104 LYS A N 1
ATOM 902 C CA . LYS A 1 104 ? -18.051 -21.649 -50.358 1.00 68.94 104 LYS A CA 1
ATOM 903 C C . LYS A 1 104 ? -17.985 -21.148 -51.804 1.00 68.94 104 LYS A C 1
ATOM 905 O O . LYS A 1 104 ? -17.414 -21.878 -52.621 1.00 68.94 104 LYS A O 1
ATOM 910 N N . PRO A 1 105 ? -18.507 -19.952 -52.120 1.00 73.88 105 PRO A N 1
ATOM 911 C CA . PRO A 1 105 ? -18.389 -19.408 -53.463 1.00 73.88 105 PRO A CA 1
ATOM 912 C C . PRO A 1 105 ? -16.916 -19.138 -53.768 1.00 73.88 105 PRO A C 1
ATOM 914 O O . PRO A 1 105 ? -16.182 -18.599 -52.935 1.00 73.88 105 PRO A O 1
ATOM 917 N N . LYS A 1 106 ? -16.460 -19.546 -54.954 1.00 73.75 106 LYS A N 1
ATOM 918 C CA . LYS A 1 106 ? -15.055 -19.356 -55.365 1.00 73.75 106 LYS A CA 1
ATOM 919 C C . LYS A 1 106 ? -14.780 -17.949 -55.884 1.00 73.75 106 LYS A C 1
ATOM 921 O O . LYS A 1 106 ? -13.628 -17.528 -55.911 1.00 73.75 106 LYS A O 1
ATOM 926 N N . THR A 1 107 ? -15.817 -17.238 -56.317 1.00 77.88 107 THR A N 1
ATOM 927 C CA . THR A 1 107 ? -15.711 -15.896 -56.898 1.00 77.88 107 THR A CA 1
ATOM 928 C C . THR A 1 107 ? -16.891 -15.026 -56.474 1.00 77.88 107 THR A C 1
ATOM 930 O O . THR A 1 107 ? -17.937 -15.520 -56.063 1.00 77.88 107 THR A O 1
ATOM 933 N N . THR A 1 108 ? -16.739 -13.709 -56.583 1.00 74.62 108 THR A N 1
ATOM 934 C CA . THR A 1 108 ? -17.790 -12.729 -56.265 1.00 74.62 108 THR A CA 1
ATOM 935 C C . THR A 1 108 ? -19.038 -12.878 -57.141 1.00 74.62 108 THR A C 1
ATOM 937 O O . THR A 1 108 ? -20.138 -12.611 -56.670 1.00 74.62 108 THR A O 1
ATOM 940 N N . LEU A 1 109 ? -18.886 -13.346 -58.385 1.00 75.56 109 LEU A N 1
ATOM 941 C CA . LEU A 1 109 ? -19.998 -13.654 -59.297 1.00 75.56 109 LEU A CA 1
ATOM 942 C C . LEU A 1 109 ? -20.804 -14.879 -58.836 1.00 75.56 109 LEU A C 1
ATOM 944 O O . LEU A 1 109 ? -22.028 -14.868 -58.891 1.00 75.56 109 LEU A O 1
ATOM 948 N N . ASP A 1 110 ? -20.114 -15.900 -58.326 1.00 69.88 110 ASP A N 1
ATOM 949 C CA . ASP A 1 110 ? -20.699 -17.126 -57.763 1.00 69.88 110 ASP A CA 1
ATOM 950 C C . ASP A 1 110 ? -21.562 -16.806 -56.525 1.00 69.88 110 ASP A C 1
ATOM 952 O O . ASP A 1 110 ? -22.681 -17.287 -56.390 1.00 69.88 110 ASP A O 1
ATOM 956 N N . PHE A 1 111 ? -21.101 -15.872 -55.683 1.00 74.25 111 PHE A N 1
ATOM 957 C CA . PHE A 1 111 ? -21.856 -15.381 -54.522 1.00 74.25 111 PHE A CA 1
ATOM 958 C C . PHE A 1 111 ? -23.154 -14.641 -54.894 1.00 74.25 111 PHE A C 1
ATOM 960 O O . PHE A 1 111 ? -24.138 -14.724 -54.168 1.00 74.25 111 PHE A O 1
ATOM 967 N N . LEU A 1 112 ? -23.166 -13.905 -56.010 1.00 76.69 112 LEU A N 1
ATOM 968 C CA . LEU A 1 112 ? -24.343 -13.154 -56.469 1.00 76.69 112 LEU A CA 1
ATOM 969 C C . LEU A 1 112 ? -25.391 -14.044 -57.159 1.00 76.69 112 LEU A C 1
ATOM 971 O O . LEU A 1 112 ? -26.566 -13.669 -57.202 1.00 76.69 112 LEU A O 1
ATOM 975 N N . ASN A 1 113 ? -24.966 -15.197 -57.688 1.00 67.81 113 ASN A N 1
ATOM 976 C CA . ASN A 1 113 ? -25.818 -16.161 -58.389 1.00 67.81 113 ASN A CA 1
ATOM 977 C C . ASN A 1 113 ? -26.410 -17.248 -57.474 1.00 67.81 113 ASN A C 1
ATOM 979 O O . ASN A 1 113 ? -27.394 -17.866 -57.873 1.00 67.81 113 ASN A O 1
ATOM 983 N N . ASP A 1 114 ? -25.884 -17.446 -56.259 1.00 64.94 114 ASP A N 1
ATOM 984 C CA . ASP A 1 114 ? -26.484 -18.281 -55.200 1.00 64.94 114 ASP A CA 1
ATOM 985 C C . ASP A 1 114 ? -27.728 -17.581 -54.599 1.00 64.94 114 ASP A C 1
ATOM 987 O O . ASP A 1 114 ? -27.799 -17.221 -53.422 1.00 64.94 114 ASP A O 1
ATOM 991 N N . LYS A 1 115 ? -28.738 -17.340 -55.439 1.00 59.59 115 LYS A N 1
ATOM 992 C CA . LYS A 1 115 ? -30.099 -17.058 -54.986 1.00 59.59 115 LYS A CA 1
ATOM 993 C C . LYS A 1 115 ? -30.803 -18.401 -54.818 1.00 59.59 115 LYS A C 1
ATOM 995 O O . LYS A 1 115 ? -30.827 -19.201 -55.744 1.00 59.59 115 LYS A O 1
ATOM 1000 N N . ASP A 1 116 ? -31.363 -18.607 -53.631 1.00 57.62 116 ASP A N 1
ATOM 1001 C CA . ASP A 1 116 ? -32.240 -19.721 -53.250 1.00 57.62 116 ASP A CA 1
ATOM 1002 C C . ASP A 1 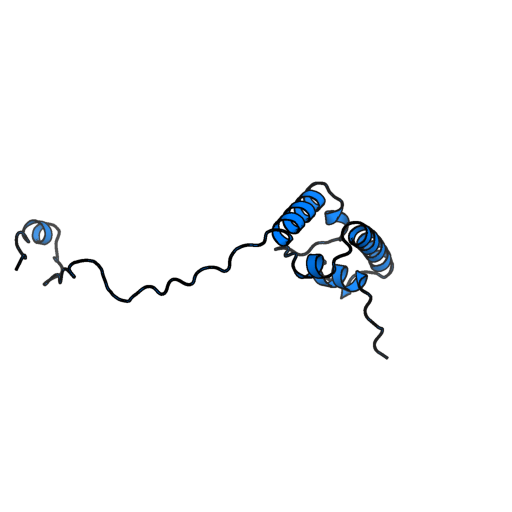116 ? -31.546 -21.012 -52.781 1.00 57.62 116 ASP A C 1
ATOM 1004 O O . ASP A 1 116 ? -31.558 -22.059 -53.421 1.00 57.62 116 ASP A O 1
ATOM 1008 N N . THR A 1 117 ? -31.060 -20.981 -51.537 1.00 52.22 117 THR A N 1
ATOM 1009 C CA . THR A 1 117 ? -31.141 -22.175 -50.677 1.00 52.22 117 THR A CA 1
ATOM 1010 C C . THR A 1 117 ? -31.921 -21.844 -49.410 1.00 52.22 117 THR A C 1
ATOM 1012 O O . THR A 1 117 ? -31.348 -21.506 -48.377 1.00 52.22 117 THR A O 1
ATOM 1015 N N . VAL A 1 118 ? -33.249 -21.938 -49.514 1.00 47.53 118 VAL A N 1
ATOM 1016 C CA . VAL A 1 118 ? -34.158 -22.146 -48.383 1.00 47.53 118 VAL A CA 1
ATOM 1017 C C . VAL A 1 118 ? -34.971 -23.398 -48.700 1.00 47.53 118 VAL A C 1
ATOM 1019 O O . VAL A 1 118 ? -35.881 -23.350 -49.518 1.00 47.53 118 VAL A O 1
ATOM 1022 N N . GLU A 1 119 ? -34.621 -24.500 -48.047 1.00 37.97 119 GLU A N 1
ATOM 1023 C CA . GLU A 1 119 ? -35.564 -25.540 -47.622 1.00 37.97 119 GLU A CA 1
ATOM 1024 C C . GLU A 1 119 ? -35.374 -25.718 -46.115 1.00 37.97 119 GLU A C 1
ATOM 1026 O O . GLU A 1 119 ? -34.197 -25.821 -45.684 1.00 37.97 119 GLU A O 1
#

Radius of gyration: 28.96 Å; chains: 1; bounding box: 55×40×75 Å

Secondary structure (DSSP, 8-state):
-PPPPPHHHHHHHHHBS-GGG--HHHHHHHHHHHHHHHHH---HHHHHH---SS-BS-GGGGGSHHHHHHHHHHHHHHH--PPPP------S---S-----S---SSHHHHHH------